Protein AF-A0A6N8BW68-F1 (afdb_monomer_lite)

Secondary structure (DSSP, 8-state):
-BSSSHHHHHHHTT-SS----EESSS--SEEEEEEEEETTEEEEEEEETTEEEEEEEETTS---HHHHHHHHHHHHHTT--HHHHHHHHH-----

Radius of gyration: 13.54 Å; chains: 1; bounding box: 27×26×42 Å

Foldseek 3Di:
DECVPVVVVVCVVVPPDDDFYEYAPDDGQWYWAPWDQDQQFIWTWIDHPNDTDIAGAGPVDPDDPVNLSVQLRVVVVVPDDSVVSRVVRRDDDDD

pLDDT: mean 88.91, std 12.47, range [36.09, 97.88]

Structure (mmCIF, N/CA/C/O backbone):
data_AF-A0A6N8BW68-F1
#
_entry.id   AF-A0A6N8BW68-F1
#
loop_
_atom_site.group_PDB
_atom_site.id
_atom_site.type_symbol
_atom_site.label_atom_id
_atom_site.label_alt_id
_atom_site.label_comp_id
_atom_site.label_asym_id
_atom_site.label_entity_id
_atom_site.label_seq_id
_atom_site.pdbx_PDB_ins_code
_atom_site.Cartn_x
_atom_site.Cartn_y
_atom_site.Cartn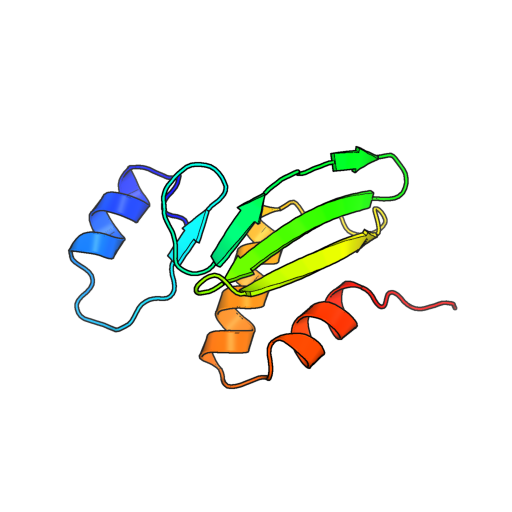_z
_atom_site.occupancy
_atom_site.B_iso_or_equiv
_atom_site.auth_seq_id
_atom_site.auth_comp_id
_atom_site.auth_asym_id
_atom_site.auth_atom_id
_atom_site.pdbx_PDB_model_num
ATOM 1 N N . ILE A 1 1 ? 8.840 -0.993 -2.961 1.00 95.19 1 ILE A N 1
ATOM 2 C CA . ILE A 1 1 ? 9.378 0.271 -3.517 1.00 95.19 1 ILE A CA 1
ATOM 3 C C . ILE A 1 1 ? 8.233 1.263 -3.640 1.00 95.19 1 ILE A C 1
ATOM 5 O O . ILE A 1 1 ? 7.244 0.934 -4.282 1.00 95.19 1 ILE A O 1
ATOM 9 N N . ASN A 1 2 ? 8.343 2.437 -3.016 1.00 96.75 2 ASN A N 1
ATOM 10 C CA . ASN A 1 2 ? 7.336 3.488 -3.168 1.00 96.75 2 ASN A CA 1
ATOM 11 C C . ASN A 1 2 ? 7.419 4.087 -4.581 1.00 96.75 2 ASN A C 1
ATOM 13 O O . ASN A 1 2 ? 8.439 4.684 -4.906 1.00 96.75 2 ASN A O 1
ATOM 17 N N . VAL A 1 3 ? 6.391 3.934 -5.415 1.00 96.81 3 VAL A N 1
ATOM 18 C CA . VAL A 1 3 ? 6.401 4.451 -6.802 1.00 96.81 3 VAL A CA 1
ATOM 19 C C . VAL A 1 3 ? 5.802 5.851 -6.947 1.00 96.81 3 VAL A C 1
ATOM 21 O O . VAL A 1 3 ? 5.867 6.428 -8.034 1.00 96.81 3 VAL A O 1
ATOM 24 N N . ASP A 1 4 ? 5.287 6.427 -5.859 1.00 96.50 4 ASP A N 1
ATOM 25 C CA . ASP A 1 4 ? 4.915 7.847 -5.820 1.00 96.50 4 ASP A CA 1
ATOM 26 C C . ASP A 1 4 ? 6.142 8.759 -5.720 1.00 96.50 4 ASP A C 1
ATOM 28 O O . ASP A 1 4 ? 6.075 9.934 -6.079 1.00 96.50 4 ASP A O 1
ATOM 32 N N . ASP A 1 5 ? 7.277 8.222 -5.268 1.00 96.12 5 ASP A N 1
ATOM 33 C CA . ASP A 1 5 ? 8.561 8.908 -5.339 1.00 96.12 5 ASP A CA 1
ATOM 34 C C . ASP A 1 5 ? 9.141 8.765 -6.766 1.00 96.12 5 ASP A C 1
ATOM 36 O O . ASP A 1 5 ? 9.385 7.641 -7.224 1.00 96.12 5 ASP A O 1
ATOM 40 N N . PRO A 1 6 ? 9.391 9.871 -7.497 1.00 94.44 6 PRO A N 1
ATOM 41 C CA . PRO A 1 6 ? 9.863 9.811 -8.881 1.00 94.44 6 PRO A CA 1
ATOM 42 C C . PRO A 1 6 ? 11.217 9.114 -9.058 1.00 94.44 6 PRO A C 1
ATOM 44 O O . PRO A 1 6 ? 11.445 8.458 -10.080 1.00 94.44 6 PRO A O 1
ATOM 47 N N . LEU A 1 7 ? 12.124 9.250 -8.085 1.00 95.12 7 LEU A N 1
ATOM 48 C CA . LEU A 1 7 ? 13.431 8.601 -8.118 1.00 95.12 7 LEU A CA 1
ATOM 49 C C . LEU A 1 7 ? 13.266 7.094 -7.921 1.00 95.12 7 LEU A C 1
ATOM 51 O O . LEU A 1 7 ? 13.802 6.308 -8.704 1.00 95.12 7 LEU A O 1
ATOM 55 N N . LEU A 1 8 ? 12.482 6.691 -6.923 1.00 94.88 8 LEU A N 1
ATOM 56 C CA . LEU A 1 8 ? 12.214 5.282 -6.647 1.00 94.88 8 LEU A CA 1
ATOM 57 C C . LEU A 1 8 ? 11.410 4.608 -7.767 1.00 94.88 8 LEU A C 1
ATOM 59 O O . LEU A 1 8 ? 11.687 3.458 -8.097 1.00 94.88 8 LEU A O 1
ATOM 63 N N . ASN A 1 9 ? 10.490 5.321 -8.420 1.00 94.25 9 ASN A N 1
ATOM 64 C CA . ASN A 1 9 ? 9.772 4.838 -9.604 1.00 94.25 9 ASN A CA 1
ATOM 65 C C . ASN A 1 9 ? 10.715 4.619 -10.800 1.00 94.25 9 ASN A C 1
ATOM 67 O O . ASN A 1 9 ? 10.600 3.651 -11.550 1.00 94.25 9 ASN A O 1
ATOM 71 N N . LYS A 1 10 ? 11.710 5.496 -10.984 1.00 92.69 10 LYS A N 1
ATOM 72 C CA . LYS A 1 10 ? 12.748 5.272 -11.998 1.00 92.69 10 LYS A CA 1
ATOM 73 C C . LYS A 1 10 ? 13.596 4.040 -11.667 1.00 92.69 10 LYS A C 1
ATOM 75 O O . LYS A 1 10 ? 13.976 3.309 -12.581 1.00 92.69 10 LYS A O 1
ATOM 80 N N . ILE A 1 11 ? 13.884 3.808 -10.386 1.00 90.50 11 ILE A N 1
ATOM 81 C CA . ILE A 1 11 ? 14.630 2.631 -9.925 1.00 90.50 11 ILE A CA 1
ATOM 82 C C . ILE A 1 11 ? 13.808 1.351 -10.121 1.00 90.50 11 ILE A C 1
ATOM 84 O O . ILE A 1 11 ? 14.347 0.390 -10.661 1.00 90.50 11 ILE A O 1
ATOM 88 N N . SER A 1 12 ? 12.517 1.335 -9.765 1.00 91.44 12 SER A N 1
ATOM 89 C CA . SER A 1 12 ? 11.670 0.136 -9.881 1.00 91.44 12 SER A CA 1
ATOM 90 C C . SER A 1 12 ? 11.567 -0.369 -11.321 1.00 91.44 12 SER A C 1
ATOM 92 O O . SER A 1 12 ? 11.681 -1.567 -11.553 1.00 91.44 12 SER A O 1
ATOM 94 N N . LYS A 1 13 ? 11.453 0.536 -12.302 1.00 88.75 13 LYS A N 1
ATOM 95 C CA . LYS A 1 13 ? 11.399 0.191 -13.736 1.00 88.75 13 LYS A CA 1
ATOM 96 C C . LYS A 1 13 ? 12.667 -0.474 -14.275 1.00 88.75 13 LYS A C 1
ATOM 98 O O . LYS A 1 13 ? 12.613 -1.095 -15.329 1.00 88.75 13 LYS A O 1
ATOM 103 N N . ASN A 1 14 ? 13.796 -0.308 -13.590 1.00 89.12 14 ASN A N 1
ATOM 104 C CA . ASN A 1 14 ? 15.092 -0.860 -13.985 1.00 89.12 14 ASN A CA 1
ATOM 105 C C . ASN A 1 14 ? 15.614 -1.889 -12.968 1.00 89.12 14 ASN A C 1
ATOM 107 O O . ASN A 1 14 ? 16.794 -2.239 -13.008 1.00 89.12 14 ASN A O 1
ATOM 111 N N . ALA A 1 15 ? 14.778 -2.331 -12.024 1.00 86.25 15 ALA A N 1
ATOM 112 C CA . ALA A 1 15 ? 15.196 -3.265 -10.990 1.00 86.25 15 ALA A CA 1
ATOM 113 C C . ALA A 1 15 ? 15.505 -4.639 -11.619 1.00 86.25 15 ALA A C 1
ATOM 115 O O . ALA A 1 15 ? 14.661 -5.179 -12.332 1.00 86.25 15 ALA A O 1
ATOM 116 N N . PRO A 1 16 ? 16.686 -5.234 -11.366 1.00 90.31 16 PRO A N 1
ATOM 117 C CA . PRO A 1 16 ? 17.054 -6.539 -11.923 1.00 90.31 16 PRO A CA 1
ATOM 118 C C . PRO A 1 16 ? 16.450 -7.723 -11.144 1.00 90.31 16 PRO A C 1
ATOM 120 O O . PRO A 1 16 ? 16.845 -8.865 -11.361 1.00 90.31 16 PRO A O 1
ATOM 123 N N . PHE A 1 17 ? 15.545 -7.457 -10.202 1.00 87.12 17 PHE A N 1
ATOM 124 C CA . PHE A 1 17 ? 14.928 -8.430 -9.306 1.00 87.12 17 PHE A CA 1
ATOM 125 C C . PHE A 1 17 ? 13.441 -8.126 -9.141 1.00 87.12 17 PHE A C 1
ATOM 127 O O . PHE A 1 17 ? 13.010 -6.984 -9.321 1.00 87.12 17 PHE A O 1
ATOM 134 N N . ASP A 1 18 ? 12.680 -9.141 -8.735 1.00 84.88 18 ASP A N 1
ATOM 135 C CA . ASP A 1 18 ? 11.270 -8.984 -8.402 1.00 84.88 18 ASP A CA 1
ATOM 136 C C . ASP A 1 18 ? 11.122 -8.024 -7.221 1.00 84.88 18 ASP A C 1
ATOM 138 O O . ASP A 1 18 ? 11.676 -8.229 -6.137 1.00 84.88 18 ASP A O 1
ATOM 142 N N . ALA A 1 19 ? 10.378 -6.947 -7.441 1.00 90.19 19 ALA A N 1
ATOM 143 C CA . ALA A 1 19 ? 10.146 -5.920 -6.447 1.00 90.19 19 ALA A CA 1
ATOM 144 C C . ALA A 1 19 ? 8.650 -5.676 -6.308 1.00 90.19 19 ALA A C 1
ATOM 146 O O . ALA A 1 19 ? 7.970 -5.392 -7.286 1.00 90.19 19 ALA A O 1
ATOM 147 N N . ILE A 1 20 ? 8.162 -5.708 -5.070 1.00 94.06 20 ILE A N 1
ATOM 148 C CA . ILE A 1 20 ? 6.806 -5.261 -4.765 1.00 94.06 20 ILE A CA 1
ATOM 149 C C . ILE A 1 20 ? 6.797 -3.739 -4.693 1.00 94.06 20 ILE A C 1
ATOM 151 O O . ILE A 1 20 ? 7.567 -3.123 -3.944 1.00 94.06 20 ILE A O 1
ATOM 155 N N . THR A 1 21 ? 5.914 -3.123 -5.461 1.00 96.31 21 THR A N 1
ATOM 156 C CA . THR A 1 21 ? 5.673 -1.684 -5.494 1.00 96.31 21 THR A CA 1
ATOM 157 C C . THR A 1 21 ? 4.473 -1.302 -4.635 1.00 96.31 21 THR A C 1
ATOM 159 O O . THR A 1 21 ? 3.541 -2.081 -4.440 1.00 96.31 21 THR A O 1
ATOM 162 N N . TYR A 1 22 ? 4.504 -0.093 -4.081 1.00 97.62 22 TYR A N 1
ATOM 163 C CA . TYR A 1 22 ? 3.371 0.459 -3.350 1.00 97.62 22 TYR A CA 1
ATOM 164 C C . TYR A 1 22 ? 3.225 1.961 -3.582 1.00 97.62 22 TYR A C 1
ATOM 166 O O . TYR A 1 22 ? 4.203 2.636 -3.913 1.00 97.62 22 TYR A O 1
ATOM 174 N N . GLY A 1 23 ? 2.017 2.483 -3.391 1.00 97.00 23 GLY A N 1
ATOM 175 C CA . GLY A 1 23 ? 1.724 3.905 -3.559 1.00 97.00 23 GLY A CA 1
ATOM 176 C C . GLY A 1 23 ? 0.276 4.258 -3.232 1.00 97.00 23 GLY A C 1
ATOM 177 O O . GLY A 1 23 ? -0.543 3.395 -2.918 1.00 97.00 23 GLY A O 1
ATOM 178 N N . ILE A 1 24 ? -0.038 5.545 -3.288 1.00 97.06 24 ILE A N 1
ATOM 179 C CA . ILE A 1 24 ? -1.390 6.092 -3.129 1.00 97.06 24 ILE A CA 1
ATOM 180 C C . ILE A 1 24 ? -1.826 6.918 -4.348 1.00 97.06 24 ILE A C 1
ATOM 182 O O . ILE A 1 24 ? -3.013 7.204 -4.477 1.00 97.06 24 ILE A O 1
ATOM 186 N N . ASN A 1 25 ? -0.900 7.289 -5.245 1.00 95.81 25 ASN A N 1
ATOM 187 C CA . ASN A 1 25 ? -1.200 8.076 -6.446 1.00 9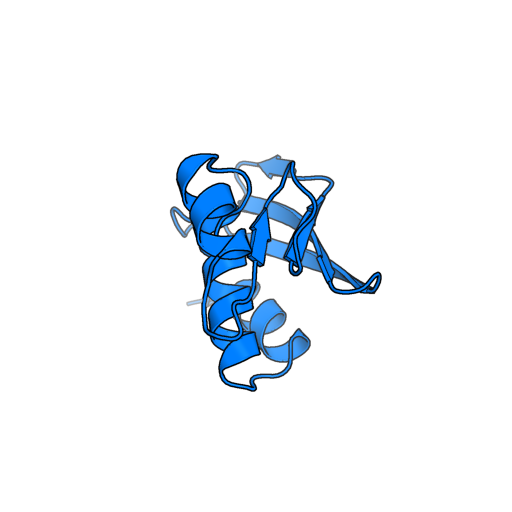5.81 25 ASN A CA 1
ATOM 188 C C . ASN A 1 25 ? -0.914 7.307 -7.744 1.00 95.81 25 ASN A C 1
ATOM 190 O O . ASN A 1 25 ? -1.763 7.245 -8.633 1.00 95.81 25 ASN A O 1
ATOM 194 N N . ALA A 1 26 ? 0.283 6.740 -7.874 1.00 94.19 26 ALA A N 1
ATOM 195 C CA . ALA A 1 26 ? 0.716 5.982 -9.036 1.00 94.19 26 ALA A CA 1
ATOM 196 C C . ALA A 1 26 ? 0.279 4.517 -8.941 1.00 94.19 26 ALA A C 1
ATOM 198 O O . ALA A 1 26 ? 0.205 3.942 -7.855 1.00 94.19 26 ALA A O 1
ATOM 199 N N . THR A 1 27 ? 0.026 3.898 -10.097 1.00 93.81 27 THR A N 1
ATOM 200 C CA . THR A 1 27 ? -0.265 2.463 -10.188 1.00 93.81 27 THR A CA 1
ATOM 201 C C . THR A 1 27 ? 0.882 1.655 -9.586 1.00 93.81 27 THR A C 1
ATOM 203 O O . THR A 1 27 ? 2.030 1.790 -10.014 1.00 93.81 27 THR A O 1
ATOM 206 N N . ALA A 1 28 ? 0.550 0.820 -8.608 1.00 95.56 28 ALA A N 1
ATOM 207 C CA . ALA A 1 28 ? 1.478 -0.019 -7.864 1.00 95.56 28 ALA A CA 1
ATOM 208 C C . ALA A 1 28 ? 0.823 -1.371 -7.548 1.00 95.56 28 ALA A C 1
ATOM 210 O O . ALA A 1 28 ? -0.399 -1.488 -7.635 1.00 95.56 28 ALA A O 1
ATOM 211 N N . ASP A 1 29 ? 1.614 -2.362 -7.133 1.00 95.94 29 ASP A N 1
ATOM 212 C CA . ASP A 1 29 ? 1.088 -3.676 -6.737 1.00 95.94 29 ASP A CA 1
ATOM 213 C C . ASP A 1 29 ? 0.133 -3.542 -5.547 1.00 95.94 29 ASP A C 1
ATOM 215 O O . ASP A 1 29 ? -0.980 -4.061 -5.581 1.00 95.94 29 ASP A O 1
ATOM 219 N N . PHE A 1 30 ? 0.549 -2.800 -4.515 1.00 97.62 30 PHE A N 1
ATOM 220 C CA . PHE A 1 30 ? -0.294 -2.440 -3.376 1.00 97.62 30 PHE A CA 1
ATOM 221 C C . PHE A 1 30 ? -0.640 -0.955 -3.396 1.00 97.62 30 PHE A C 1
ATOM 223 O O . PHE A 1 30 ? 0.241 -0.098 -3.288 1.00 97.62 30 PHE A O 1
ATOM 230 N N . MET A 1 31 ? -1.932 -0.642 -3.444 1.00 97.88 31 MET A N 1
ATOM 231 C CA . MET A 1 31 ? -2.410 0.737 -3.406 1.00 97.88 31 MET A CA 1
ATOM 232 C C . MET A 1 31 ? -3.319 0.992 -2.211 1.00 97.88 31 MET A C 1
ATOM 234 O O . MET A 1 31 ? -4.140 0.148 -1.863 1.00 97.88 31 MET A O 1
ATOM 238 N N . ALA A 1 32 ? -3.212 2.176 -1.605 1.00 97.25 32 ALA A N 1
ATOM 239 C CA . ALA A 1 32 ? -4.222 2.656 -0.664 1.00 97.25 32 ALA A CA 1
ATOM 240 C C . ALA A 1 32 ? -5.150 3.671 -1.340 1.00 97.25 32 ALA A C 1
ATOM 242 O O . ALA A 1 32 ? -4.699 4.683 -1.872 1.00 97.25 32 ALA A O 1
ATOM 243 N N . LYS A 1 33 ? -6.454 3.411 -1.264 1.00 96.50 33 LYS A N 1
ATOM 244 C CA . LYS A 1 33 ? -7.541 4.265 -1.755 1.00 96.50 33 LYS A CA 1
ATOM 245 C C . LYS A 1 33 ? -8.419 4.731 -0.594 1.00 96.50 33 LYS A C 1
ATOM 247 O O . LYS A 1 33 ? -8.382 4.150 0.492 1.00 96.50 33 LYS A O 1
ATOM 252 N N . ASP A 1 34 ? -9.225 5.767 -0.826 1.00 96.62 34 ASP A N 1
ATOM 253 C CA . ASP A 1 34 ? -10.210 6.287 0.136 1.00 96.62 34 ASP A CA 1
ATOM 254 C C . ASP A 1 34 ? -9.644 6.516 1.547 1.00 96.62 34 ASP A C 1
ATOM 256 O O . ASP A 1 34 ? -10.248 6.159 2.563 1.00 96.62 34 ASP A O 1
ATOM 260 N N . ILE A 1 35 ? -8.451 7.109 1.602 1.00 95.50 35 ILE A N 1
ATOM 261 C CA . ILE A 1 35 ? -7.708 7.324 2.841 1.00 95.50 35 ILE A CA 1
ATOM 262 C C . ILE A 1 35 ? -8.430 8.363 3.707 1.00 95.50 35 ILE A C 1
ATOM 264 O O . ILE A 1 35 ? -8.691 9.487 3.279 1.00 95.50 35 ILE A O 1
ATOM 268 N N . ARG A 1 36 ? -8.716 8.002 4.959 1.00 92.94 36 ARG A N 1
ATOM 269 C CA . ARG A 1 36 ? -9.361 8.861 5.958 1.00 92.94 36 ARG A CA 1
ATOM 270 C C . ARG A 1 36 ? -8.542 8.900 7.235 1.00 92.94 36 ARG A C 1
ATOM 272 O O . ARG A 1 36 ? -8.364 7.883 7.910 1.00 92.94 36 ARG A O 1
ATOM 279 N N . TYR A 1 37 ? -8.107 10.102 7.584 1.00 89.31 37 TYR A N 1
ATOM 280 C CA . TYR A 1 37 ? -7.406 10.394 8.826 1.00 89.31 37 TYR A CA 1
ATOM 281 C C . TYR A 1 37 ? -8.400 10.841 9.898 1.00 89.31 37 TYR A C 1
ATOM 283 O O . TYR A 1 37 ? -9.329 11.600 9.628 1.00 89.31 37 TYR A O 1
ATOM 291 N N . SER A 1 38 ? -8.208 10.368 11.124 1.00 86.62 38 SER A N 1
ATOM 292 C CA . SER A 1 38 ? -9.013 10.746 12.284 1.00 86.62 38 SER A CA 1
ATOM 293 C C . SER A 1 38 ? -8.173 10.679 13.555 1.00 86.62 38 SER A C 1
ATOM 295 O O . SER A 1 38 ? -7.114 10.058 13.563 1.00 86.62 38 SER A O 1
ATOM 297 N N . GLN A 1 39 ? -8.687 11.224 14.660 1.00 82.00 39 GLN A N 1
ATOM 298 C CA . GLN A 1 39 ? -8.060 11.053 15.980 1.00 82.00 39 GLN A CA 1
ATOM 299 C C . GLN A 1 39 ? -7.969 9.579 16.413 1.00 82.00 39 GLN A C 1
ATOM 301 O O . GLN A 1 39 ? -7.119 9.223 17.217 1.00 82.00 39 GLN A O 1
ATOM 306 N N . SER A 1 40 ? -8.836 8.713 15.876 1.00 81.62 40 SER A N 1
ATOM 307 C CA . SER A 1 40 ? -8.812 7.273 16.162 1.00 81.62 40 SER A CA 1
ATOM 308 C C . SER A 1 40 ? -7.785 6.503 15.327 1.00 81.62 40 SER A C 1
ATOM 310 O O . SER A 1 40 ? -7.458 5.363 15.651 1.00 81.62 40 SER A O 1
ATOM 312 N N . GLY A 1 41 ? -7.251 7.128 14.274 1.00 87.38 41 GLY A N 1
ATOM 313 C CA . GLY A 1 41 ? -6.227 6.563 13.407 1.00 87.38 41 GLY A CA 1
ATOM 314 C C . GLY A 1 41 ? -6.545 6.730 11.928 1.00 87.38 41 GLY A C 1
ATOM 315 O O . GLY A 1 41 ? -7.304 7.624 11.532 1.00 87.38 41 GLY A O 1
ATOM 316 N N . ILE A 1 42 ? -5.958 5.856 11.117 1.00 90.69 42 ILE A N 1
ATOM 317 C CA . ILE A 1 42 ? -5.994 5.905 9.656 1.00 90.69 42 ILE A CA 1
ATOM 318 C C . ILE A 1 42 ? -6.835 4.743 9.141 1.00 90.69 42 ILE A C 1
ATOM 320 O O . ILE A 1 42 ? -6.622 3.595 9.523 1.00 90.69 42 ILE A O 1
ATOM 324 N N . ASN A 1 43 ? -7.780 5.035 8.253 1.00 92.38 43 ASN A N 1
ATOM 325 C CA . ASN A 1 43 ? -8.581 4.028 7.565 1.00 92.38 43 ASN A CA 1
ATOM 326 C C . ASN A 1 43 ? -8.377 4.180 6.061 1.00 92.38 43 ASN A C 1
ATOM 328 O O . ASN A 1 43 ? -8.370 5.305 5.567 1.00 92.38 43 ASN A O 1
ATOM 332 N N . PHE A 1 44 ? -8.238 3.076 5.338 1.00 95.25 44 PHE A N 1
ATOM 333 C CA . PHE A 1 44 ? -8.141 3.090 3.879 1.00 95.25 44 PHE A CA 1
ATOM 334 C C . PHE A 1 44 ? -8.584 1.750 3.283 1.00 95.25 44 PHE A C 1
ATOM 336 O O . PHE A 1 44 ? -8.745 0.751 3.993 1.00 95.25 44 PHE A O 1
ATOM 343 N N . ILE A 1 45 ? -8.793 1.737 1.971 1.00 96.94 45 ILE A N 1
ATOM 344 C CA . ILE A 1 45 ? -9.002 0.526 1.180 1.00 96.94 45 ILE A CA 1
ATOM 345 C C . ILE A 1 45 ? -7.658 0.139 0.571 1.00 96.94 45 ILE A C 1
ATOM 347 O O . ILE A 1 45 ? -7.096 0.893 -0.216 1.00 96.94 45 ILE A O 1
ATOM 351 N N . LEU A 1 46 ? -7.133 -1.019 0.956 1.00 97.25 46 LEU A N 1
ATOM 352 C CA . LEU A 1 46 ? -5.999 -1.646 0.298 1.00 97.25 46 LEU A CA 1
ATOM 353 C C . LEU A 1 46 ? -6.496 -2.366 -0.955 1.00 97.25 46 LEU A C 1
ATOM 355 O O . LEU A 1 46 ? -7.298 -3.290 -0.837 1.00 97.25 46 LEU A O 1
ATOM 359 N N . ASP A 1 47 ? -5.998 -1.974 -2.116 1.00 97.25 47 ASP A N 1
ATOM 360 C CA . ASP A 1 47 ? -6.167 -2.692 -3.375 1.00 97.25 47 ASP A CA 1
ATOM 361 C C . ASP A 1 47 ? -4.884 -3.467 -3.693 1.00 97.25 47 ASP A C 1
ATOM 363 O O . ASP A 1 47 ? -3.784 -2.910 -3.645 1.00 97.25 47 ASP A O 1
ATOM 367 N N . PHE A 1 48 ? -5.038 -4.756 -3.983 1.00 94.62 48 PHE A N 1
ATOM 368 C CA . PHE A 1 48 ? -3.975 -5.635 -4.452 1.00 94.62 48 PHE A CA 1
ATOM 369 C C . PHE A 1 48 ? -4.530 -6.559 -5.536 1.00 94.62 48 PHE A C 1
ATOM 371 O O . PHE A 1 48 ? -5.392 -7.397 -5.258 1.00 94.62 48 PHE A O 1
ATOM 378 N N . ASN A 1 49 ? -4.044 -6.420 -6.773 1.00 84.19 49 ASN A N 1
ATOM 379 C CA . ASN A 1 49 ? -4.508 -7.196 -7.932 1.00 84.19 49 ASN A CA 1
ATOM 380 C C . ASN A 1 49 ? -6.045 -7.190 -8.110 1.00 84.19 49 ASN A C 1
ATOM 382 O O . ASN A 1 49 ? -6.646 -8.221 -8.416 1.00 84.19 49 ASN A O 1
ATOM 386 N N . GLY A 1 50 ? -6.699 -6.046 -7.870 1.00 84.75 50 GLY A N 1
ATOM 387 C CA . GLY A 1 50 ? -8.156 -5.895 -7.963 1.00 84.75 50 GLY A CA 1
ATOM 388 C C . GLY A 1 50 ? -8.932 -6.487 -6.782 1.00 84.75 50 GLY A C 1
ATOM 389 O O . GLY A 1 50 ? -10.163 -6.453 -6.774 1.00 84.75 50 GLY A O 1
ATOM 390 N N . SER A 1 51 ? -8.238 -7.041 -5.784 1.00 90.50 51 SER A N 1
ATOM 391 C CA . SER A 1 51 ? -8.835 -7.463 -4.520 1.00 90.50 51 SER A CA 1
ATOM 392 C C . SER A 1 51 ? -8.741 -6.339 -3.501 1.00 90.50 51 SER A C 1
ATOM 394 O O . SER A 1 51 ? -7.650 -5.953 -3.084 1.00 90.50 51 SER A O 1
ATOM 396 N N . GLU A 1 52 ? -9.895 -5.872 -3.039 1.00 95.25 52 GLU A N 1
ATOM 397 C CA . GLU A 1 52 ? -9.972 -4.781 -2.075 1.00 95.25 52 GLU A CA 1
ATOM 398 C C . GLU A 1 52 ? -10.183 -5.287 -0.641 1.00 95.25 52 GLU A C 1
ATOM 400 O O . GLU A 1 52 ? -10.988 -6.186 -0.370 1.00 95.25 52 GLU A O 1
ATOM 405 N N . LYS A 1 53 ? -9.455 -4.696 0.311 1.00 94.19 53 LYS A N 1
ATOM 406 C CA . LYS A 1 53 ? -9.567 -4.977 1.748 1.00 94.19 53 LYS A CA 1
ATOM 407 C C . LYS A 1 53 ? -9.553 -3.690 2.552 1.00 94.19 53 LYS A C 1
ATOM 409 O O . LYS A 1 53 ? -8.749 -2.800 2.312 1.00 94.19 53 LYS A O 1
ATOM 414 N N . LYS A 1 54 ? -10.415 -3.605 3.561 1.00 93.56 54 LYS A N 1
ATOM 415 C CA . LYS A 1 54 ? -10.396 -2.479 4.500 1.00 93.56 54 LYS A CA 1
ATOM 416 C C . LYS A 1 54 ? -9.242 -2.654 5.478 1.00 93.56 54 LYS A C 1
ATOM 418 O O . LYS A 1 54 ? -9.111 -3.718 6.079 1.00 93.56 54 LYS A O 1
ATOM 423 N N . VAL A 1 55 ? -8.457 -1.600 5.657 1.00 92.50 55 VAL A N 1
ATOM 424 C CA . VAL A 1 55 ? -7.370 -1.541 6.634 1.00 92.50 55 VAL A CA 1
ATOM 425 C C . VAL A 1 55 ? -7.647 -0.398 7.598 1.00 92.50 55 VAL A C 1
ATOM 427 O O . VAL A 1 55 ? -7.993 0.712 7.182 1.00 92.50 55 VAL A O 1
ATOM 430 N N . LYS A 1 56 ? -7.501 -0.681 8.893 1.00 90.12 56 LYS A N 1
ATOM 431 C CA . LYS A 1 56 ? -7.587 0.307 9.964 1.00 90.12 56 LYS A CA 1
ATOM 432 C C . LYS A 1 56 ? -6.328 0.220 10.816 1.00 90.12 56 LYS A C 1
ATOM 4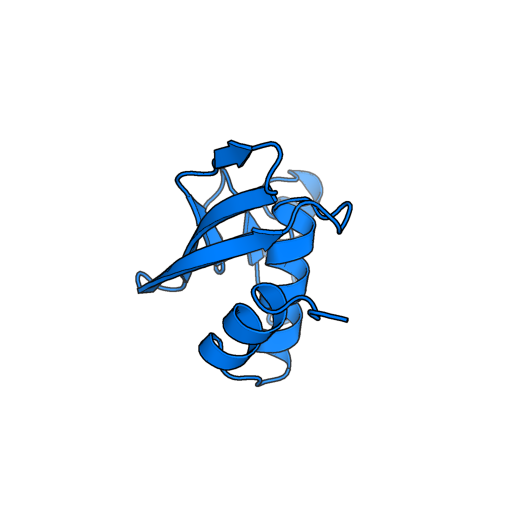34 O O . LYS A 1 56 ? -6.033 -0.829 11.372 1.00 90.12 56 LYS A O 1
ATOM 439 N N . ILE A 1 57 ? -5.628 1.339 10.930 1.00 87.94 57 ILE A N 1
ATOM 440 C CA . ILE A 1 57 ? -4.449 1.513 11.776 1.00 87.94 57 ILE A CA 1
ATOM 441 C C . ILE A 1 57 ? -4.851 2.436 12.920 1.00 87.94 57 ILE A C 1
ATOM 443 O O . ILE A 1 57 ? -5.341 3.537 12.666 1.00 87.94 57 ILE A O 1
ATOM 447 N N . ASN A 1 58 ? -4.666 2.014 14.169 1.00 80.19 58 ASN A N 1
ATOM 448 C CA . ASN A 1 58 ? -4.998 2.848 15.325 1.00 80.19 58 ASN A CA 1
ATOM 449 C C . ASN A 1 58 ? -3.969 3.978 15.511 1.00 80.19 58 ASN A C 1
ATOM 451 O O . ASN A 1 58 ? -2.769 3.776 15.334 1.00 80.19 58 ASN A O 1
ATOM 455 N N . SER A 1 59 ? -4.439 5.163 15.920 1.00 67.50 59 SER A N 1
ATOM 456 C CA . SER A 1 59 ? -3.622 6.389 16.043 1.00 67.50 59 SER A CA 1
ATOM 457 C C . SER A 1 59 ? -2.509 6.333 17.096 1.00 67.50 59 SER A C 1
ATOM 459 O O . SER A 1 59 ? -1.716 7.271 17.180 1.00 67.50 59 SER A O 1
ATOM 461 N N . PHE A 1 60 ? -2.458 5.295 17.935 1.00 62.28 60 P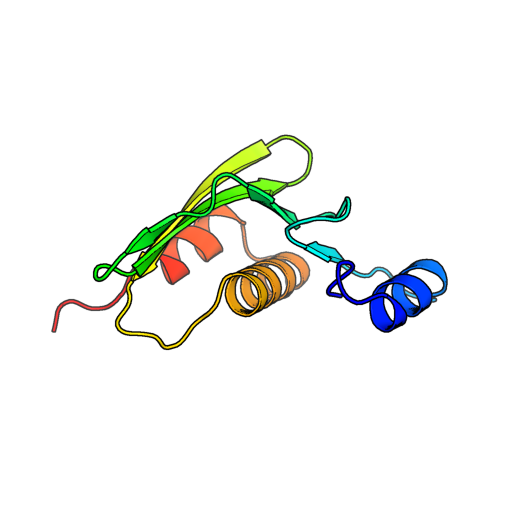HE A N 1
ATOM 462 C CA . PHE A 1 60 ? -1.424 5.179 18.969 1.00 62.28 60 PHE A CA 1
ATOM 463 C C . PHE A 1 60 ? -0.025 4.994 18.372 1.00 62.28 60 PHE A C 1
ATOM 465 O O . PHE A 1 60 ? 0.962 5.417 18.972 1.00 62.28 60 PHE A O 1
ATOM 472 N N . ASN A 1 61 ? 0.054 4.456 17.155 1.00 59.62 61 ASN A N 1
ATOM 473 C CA . ASN A 1 61 ? 1.297 4.358 16.410 1.00 59.62 61 ASN A CA 1
ATOM 474 C C . ASN A 1 61 ? 1.420 5.571 15.478 1.00 59.62 61 ASN A C 1
ATOM 476 O O . ASN A 1 61 ? 0.495 5.878 14.727 1.00 59.62 61 ASN A O 1
ATOM 480 N N . LYS A 1 62 ? 2.576 6.251 15.483 1.00 64.31 62 LYS A N 1
ATOM 481 C CA . LYS A 1 62 ? 2.928 7.326 14.529 1.00 64.31 62 LYS A CA 1
ATOM 482 C C . LYS A 1 62 ? 3.173 6.783 13.108 1.00 64.31 62 LYS A C 1
ATOM 484 O O . LYS A 1 62 ? 4.130 7.173 12.448 1.00 64.31 62 LYS A O 1
ATOM 489 N N . SER A 1 63 ? 2.357 5.842 12.655 1.00 69.75 63 SER A N 1
ATOM 490 C CA . SER A 1 63 ? 2.469 5.232 11.335 1.00 69.75 63 SER A CA 1
ATOM 491 C C . SER A 1 63 ? 1.724 6.083 10.315 1.00 69.75 63 SER A C 1
ATOM 493 O O . SER A 1 63 ? 0.618 6.548 10.582 1.00 69.75 63 SER A O 1
ATOM 495 N N . ASN A 1 64 ? 2.314 6.275 9.137 1.00 85.44 64 ASN A N 1
ATOM 496 C CA . ASN A 1 64 ? 1.615 6.840 7.984 1.00 85.44 64 ASN A CA 1
ATOM 497 C C . ASN A 1 64 ? 1.164 5.717 7.020 1.00 85.44 64 ASN A C 1
ATOM 499 O O . ASN A 1 64 ? 1.449 4.532 7.227 1.00 85.44 64 ASN A O 1
ATOM 503 N N . VAL A 1 65 ? 0.430 6.080 5.963 1.00 93.00 65 VAL A N 1
ATOM 504 C CA . VAL A 1 65 ? -0.063 5.107 4.969 1.00 93.00 65 VAL A CA 1
ATOM 505 C C . VAL A 1 65 ? 1.083 4.443 4.203 1.00 93.00 65 VAL A C 1
ATOM 507 O O . VAL A 1 65 ? 1.036 3.236 3.992 1.00 93.00 65 VAL A O 1
ATOM 510 N N . TYR A 1 66 ? 2.132 5.182 3.836 1.00 94.88 66 TYR A N 1
ATOM 511 C CA . TYR A 1 66 ? 3.282 4.622 3.121 1.00 94.88 66 TYR A CA 1
ATOM 512 C C . TYR A 1 66 ? 4.033 3.578 3.948 1.00 94.88 66 TYR A C 1
ATOM 514 O O . TYR A 1 66 ? 4.340 2.512 3.424 1.00 94.88 66 TYR A O 1
ATOM 522 N N . ASP A 1 67 ? 4.280 3.844 5.230 1.00 91.94 67 ASP A N 1
ATOM 523 C CA . ASP A 1 67 ? 4.945 2.903 6.138 1.00 91.94 67 ASP A CA 1
ATOM 524 C C . ASP A 1 67 ? 4.103 1.637 6.307 1.00 91.94 67 ASP A C 1
ATOM 526 O O . ASP A 1 67 ? 4.618 0.520 6.288 1.00 91.94 67 ASP A O 1
ATOM 530 N N . THR A 1 68 ? 2.784 1.812 6.411 1.00 93.19 68 THR A N 1
ATOM 531 C CA . THR A 1 68 ? 1.836 0.698 6.495 1.00 93.19 68 THR A CA 1
ATOM 532 C C . THR A 1 68 ? 1.882 -0.159 5.230 1.00 93.19 68 THR A C 1
ATOM 534 O O . THR A 1 68 ? 1.986 -1.381 5.314 1.00 93.19 68 THR A O 1
ATOM 537 N N . LEU A 1 69 ? 1.849 0.462 4.049 1.00 95.94 69 LEU A N 1
ATOM 538 C CA . LEU A 1 69 ? 1.949 -0.240 2.769 1.00 95.94 69 LEU A CA 1
ATOM 539 C C . LEU A 1 69 ? 3.305 -0.936 2.598 1.00 95.94 69 LEU A C 1
ATOM 541 O O . LEU A 1 69 ? 3.353 -2.068 2.118 1.00 95.94 69 LEU A O 1
ATOM 545 N N . ALA A 1 70 ? 4.396 -0.302 3.033 1.00 95.56 70 ALA A N 1
ATOM 546 C CA . ALA A 1 70 ? 5.728 -0.895 3.016 1.00 95.56 70 ALA A CA 1
ATOM 547 C C . ALA A 1 70 ? 5.799 -2.147 3.905 1.00 95.56 70 ALA A C 1
ATOM 549 O O . ALA A 1 70 ? 6.328 -3.174 3.474 1.00 95.56 70 ALA A O 1
ATOM 550 N N . ALA A 1 71 ? 5.224 -2.092 5.112 1.00 94.44 71 ALA A N 1
ATOM 551 C CA . ALA A 1 71 ? 5.136 -3.239 6.013 1.00 94.44 71 ALA A CA 1
ATOM 552 C C . ALA A 1 71 ? 4.292 -4.372 5.407 1.00 94.44 71 ALA A C 1
ATOM 554 O O . ALA A 1 71 ? 4.731 -5.523 5.399 1.00 94.44 71 ALA A O 1
ATOM 555 N N . ILE A 1 72 ? 3.130 -4.045 4.826 1.00 95.56 72 ILE A N 1
ATOM 556 C CA . ILE A 1 72 ? 2.269 -5.020 4.142 1.00 95.56 72 ILE A CA 1
ATOM 557 C C . ILE A 1 72 ? 3.022 -5.707 3.004 1.00 95.56 72 ILE A C 1
ATOM 559 O O . ILE A 1 72 ? 3.086 -6.936 2.970 1.00 95.56 72 ILE A O 1
ATOM 563 N N . GLY A 1 73 ? 3.624 -4.924 2.106 1.00 96.00 73 GLY A N 1
ATOM 564 C CA . GLY A 1 73 ? 4.369 -5.451 0.967 1.00 96.00 73 GLY A CA 1
ATOM 565 C C . GLY A 1 73 ? 5.550 -6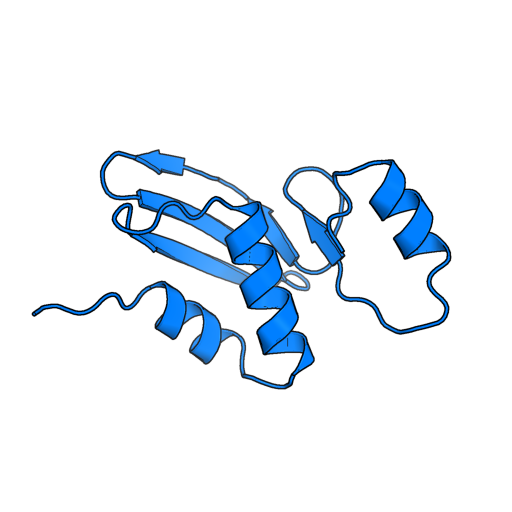.316 1.402 1.00 96.00 73 GLY A C 1
ATOM 566 O O . GLY A 1 73 ? 5.765 -7.381 0.835 1.00 96.00 73 GLY A O 1
ATOM 567 N N . THR A 1 74 ? 6.268 -5.917 2.455 1.00 96.19 74 THR A N 1
ATOM 568 C CA . THR A 1 74 ? 7.400 -6.690 2.991 1.00 96.19 74 THR A CA 1
ATOM 569 C C . THR A 1 74 ? 6.947 -8.039 3.547 1.00 96.19 74 THR A C 1
ATOM 571 O O . THR A 1 74 ? 7.487 -9.073 3.164 1.00 96.19 74 THR A O 1
ATOM 574 N N . CYS A 1 75 ? 5.936 -8.067 4.420 1.00 96.50 75 CYS A N 1
ATOM 575 C CA . CYS A 1 75 ? 5.438 -9.325 4.979 1.00 96.50 75 CYS A CA 1
ATOM 576 C C . CYS A 1 75 ? 4.829 -10.229 3.898 1.00 96.50 75 CYS A C 1
ATOM 578 O O . CYS A 1 75 ? 5.026 -11.442 3.925 1.00 96.50 75 CYS A O 1
ATOM 580 N N . TYR A 1 76 ? 4.124 -9.654 2.926 1.00 96.25 76 TYR A N 1
ATOM 581 C CA . TYR A 1 76 ? 3.569 -10.425 1.820 1.00 96.25 76 TYR A CA 1
ATOM 582 C C . TYR A 1 76 ? 4.673 -11.038 0.949 1.00 96.25 76 TYR A C 1
ATOM 584 O O . TYR A 1 76 ? 4.604 -12.220 0.625 1.00 96.25 76 TYR A O 1
ATOM 592 N N . PHE A 1 77 ? 5.730 -10.275 0.642 1.00 95.00 77 PHE A N 1
ATOM 593 C CA . PHE A 1 77 ? 6.906 -10.774 -0.079 1.00 95.00 77 PHE A CA 1
ATOM 594 C C . PHE A 1 77 ? 7.572 -11.957 0.638 1.00 95.00 77 PHE A C 1
ATOM 596 O O . PHE A 1 77 ? 8.020 -12.902 -0.002 1.00 95.00 77 PHE A O 1
ATOM 603 N N . LEU A 1 78 ? 7.588 -11.936 1.974 1.00 96.00 78 LEU A N 1
ATOM 604 C CA . LEU A 1 78 ? 8.106 -13.026 2.807 1.00 96.00 78 LEU A CA 1
ATOM 605 C C . LEU A 1 78 ? 7.172 -14.252 2.885 1.00 96.00 78 LEU A C 1
ATOM 607 O O . LEU A 1 78 ? 7.495 -15.219 3.570 1.00 96.00 78 LEU A O 1
ATOM 611 N N . GLY A 1 79 ? 6.026 -14.232 2.198 1.00 96.00 79 GLY A N 1
ATOM 612 C CA . GLY A 1 79 ? 5.105 -15.365 2.094 1.00 96.00 79 GLY A CA 1
ATOM 613 C C . GLY A 1 79 ? 4.003 -15.403 3.154 1.00 96.00 79 GLY A C 1
ATOM 614 O O . GLY A 1 79 ? 3.271 -16.391 3.235 1.00 96.00 79 GLY A O 1
ATOM 615 N N . PHE A 1 80 ? 3.841 -14.352 3.966 1.00 97.06 80 PHE A N 1
ATOM 616 C CA . PHE A 1 80 ? 2.739 -14.301 4.927 1.00 97.06 80 PHE A CA 1
ATOM 617 C C . PHE A 1 80 ? 1.400 -14.005 4.223 1.00 97.06 80 PHE A C 1
ATOM 619 O O . PHE A 1 80 ? 1.332 -13.115 3.370 1.00 97.06 80 PHE A O 1
ATOM 626 N N . PRO A 1 81 ? 0.296 -14.687 4.590 1.00 95.25 81 PRO A N 1
ATOM 627 C CA . PRO A 1 81 ? -1.009 -14.425 3.990 1.00 95.25 81 PRO A CA 1
ATOM 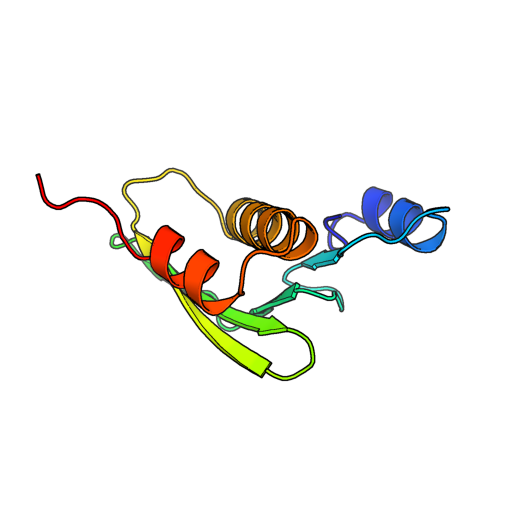628 C C . PRO A 1 81 ? -1.483 -12.989 4.236 1.00 95.25 81 PRO A C 1
ATOM 630 O O . PRO A 1 81 ? -1.483 -12.518 5.373 1.00 95.25 81 PRO A O 1
ATOM 633 N N . LEU A 1 82 ? -1.999 -12.319 3.200 1.00 93.62 82 LEU A N 1
ATOM 634 C CA . LEU A 1 82 ? -2.426 -10.914 3.290 1.00 93.62 82 LEU A CA 1
ATOM 635 C C . LEU A 1 82 ? -3.445 -10.651 4.415 1.00 93.62 82 LEU A C 1
ATOM 637 O O . LEU A 1 82 ? -3.360 -9.644 5.113 1.00 93.62 82 LEU A O 1
ATOM 641 N N . ASN A 1 83 ? -4.381 -11.581 4.638 1.00 92.44 83 ASN A N 1
ATOM 642 C CA . ASN A 1 83 ? -5.351 -11.481 5.735 1.00 92.44 83 ASN A CA 1
ATOM 643 C C . ASN A 1 83 ? -4.682 -11.486 7.116 1.00 92.44 83 ASN A C 1
ATOM 645 O O . ASN A 1 83 ? -5.112 -10.748 7.997 1.00 92.44 83 ASN A O 1
ATOM 649 N N . LEU A 1 84 ? -3.642 -12.303 7.309 1.00 94.00 84 LEU A N 1
ATOM 650 C CA . LEU A 1 84 ? -2.908 -12.372 8.573 1.00 94.00 84 LEU A CA 1
ATOM 651 C C . LEU A 1 84 ? -2.216 -11.035 8.861 1.00 94.00 84 LEU A C 1
ATOM 653 O O . LEU A 1 84 ? -2.322 -10.517 9.968 1.00 94.00 84 LEU A O 1
ATOM 657 N N . ILE A 1 85 ? -1.573 -10.460 7.843 1.00 94.31 85 ILE A N 1
ATOM 658 C CA . ILE A 1 85 ? -0.856 -9.185 7.939 1.00 94.31 85 ILE A CA 1
ATOM 659 C C . ILE A 1 85 ? -1.815 -8.047 8.315 1.00 94.31 85 ILE A C 1
ATOM 661 O O . ILE A 1 85 ? -1.560 -7.300 9.257 1.00 94.31 85 ILE A O 1
ATOM 665 N N . ILE A 1 86 ? -2.947 -7.932 7.611 1.00 91.50 86 ILE A N 1
ATOM 666 C CA . ILE A 1 86 ? -3.945 -6.881 7.872 1.00 91.50 86 ILE A CA 1
ATOM 667 C C . ILE A 1 86 ? -4.546 -7.027 9.273 1.00 91.50 86 ILE A C 1
ATOM 669 O O . ILE A 1 86 ? -4.712 -6.029 9.979 1.00 91.50 86 ILE A O 1
ATOM 673 N N . ASN A 1 87 ? -4.845 -8.258 9.697 1.00 89.88 87 ASN A N 1
ATOM 674 C CA . ASN A 1 87 ? -5.354 -8.513 11.040 1.00 89.88 87 ASN A CA 1
ATOM 675 C C . ASN A 1 87 ? -4.340 -8.093 12.111 1.00 89.88 87 ASN A C 1
ATOM 677 O O . ASN A 1 87 ? -4.731 -7.425 13.063 1.00 89.88 87 ASN A O 1
ATOM 681 N N . ALA A 1 88 ? -3.055 -8.411 11.931 1.00 89.38 88 ALA A N 1
ATOM 682 C CA . ALA A 1 88 ? -1.997 -8.017 12.862 1.00 89.38 88 ALA A CA 1
ATOM 683 C C . ALA A 1 88 ? -1.846 -6.490 12.968 1.00 89.38 88 ALA A C 1
ATOM 685 O O . ALA A 1 88 ? -1.666 -5.969 14.060 1.00 89.38 88 ALA A O 1
ATOM 686 N N . LEU A 1 89 ? -1.986 -5.762 11.856 1.00 85.44 89 LEU A N 1
ATOM 687 C CA . LEU A 1 89 ? -1.945 -4.293 11.843 1.00 85.44 89 LEU A CA 1
ATOM 688 C C . LEU A 1 89 ? -3.172 -3.640 12.497 1.00 85.44 89 LEU A C 1
ATOM 690 O O . LEU A 1 89 ? -3.084 -2.527 13.014 1.00 85.44 89 LEU A O 1
ATOM 694 N N . THR A 1 90 ? -4.317 -4.323 12.458 1.00 78.31 90 THR A N 1
ATOM 695 C CA . THR A 1 90 ? -5.577 -3.839 13.044 1.00 78.31 90 THR A CA 1
ATOM 696 C C . THR A 1 90 ? -5.670 -4.165 14.539 1.00 78.31 90 THR A C 1
ATOM 698 O O . THR A 1 90 ? -6.374 -3.481 15.285 1.00 78.31 90 THR A O 1
ATOM 701 N N . GLN A 1 91 ? -4.959 -5.200 14.991 1.00 67.69 91 GLN A N 1
ATOM 702 C CA . GLN A 1 91 ? -4.839 -5.548 16.400 1.00 67.69 91 GLN A CA 1
ATOM 703 C C . GLN A 1 91 ? -3.818 -4.626 17.068 1.00 67.69 91 GLN A C 1
ATOM 705 O O . GLN A 1 91 ? -2.643 -4.594 16.725 1.00 67.69 91 GLN A O 1
ATOM 710 N N . THR A 1 92 ? -4.270 -3.854 18.047 1.00 54.38 92 THR A N 1
ATOM 711 C CA . THR A 1 92 ? -3.384 -3.232 19.032 1.00 54.38 92 THR A CA 1
ATOM 712 C C . THR A 1 92 ? -3.941 -3.601 20.395 1.00 54.38 92 THR A C 1
ATOM 714 O O . THR A 1 92 ? -5.154 -3.541 20.599 1.00 54.38 92 THR A O 1
ATOM 717 N N . GLU A 1 93 ? -3.060 -4.090 21.257 1.00 45.38 93 GLU A N 1
ATOM 718 C CA . GLU A 1 93 ? -3.351 -4.712 22.543 1.00 45.38 93 GLU A CA 1
ATOM 719 C C . GLU A 1 93 ? -4.271 -3.845 23.416 1.00 45.38 93 GLU A C 1
ATOM 721 O O . GLU A 1 93 ? -4.038 -2.653 23.613 1.00 45.38 93 GLU A O 1
ATOM 726 N N . ILE A 1 94 ? -5.325 -4.475 23.940 1.00 36.09 94 ILE A N 1
ATOM 727 C CA . ILE A 1 94 ? -6.010 -4.031 25.152 1.00 36.09 94 ILE A CA 1
ATOM 728 C C . ILE A 1 94 ? -5.151 -4.580 26.294 1.00 36.09 94 ILE A C 1
ATOM 730 O O . ILE A 1 94 ? -5.214 -5.779 26.570 1.00 36.09 94 ILE A O 1
ATOM 734 N N . PHE A 1 95 ? -4.333 -3.732 26.909 1.00 38.59 95 PHE A N 1
ATOM 735 C CA . PHE A 1 95 ? -3.826 -3.963 28.259 1.00 38.59 95 PHE A CA 1
ATOM 736 C C . PHE A 1 95 ? -4.442 -2.928 29.193 1.00 38.59 95 PHE A C 1
ATOM 738 O O . PHE A 1 95 ? -4.522 -1.746 28.782 1.00 38.59 95 PHE A O 1
#

Sequence (95 aa):
INVDDPLLNKISKNAPFDAITYGINATADFMAKDIRYSQSGINFILDFNGSEKKVKINSFNKSNVYDTLAAIGTCYFLGFPLNLIINALTQTEIF